Protein AF-A0A0Y0MI46-F1 (afdb_monomer_lite)

pLDDT: mean 75.01, std 15.71, range [37.56, 97.69]

Sequence (120 aa):
MFRRRRQTAPVLIAAAPPELSEESLLAIVTDKLADIVGANGEWTLVRREPGDTDEIFHDMLSGQIAVQVAQAVSAGHAALRNAPGTEPSALPWSPAPVAVWADAASAPVSAPAHAATAAA

Organism: NCBI:txid412690

Structure (mmCIF, N/CA/C/O backbone):
data_AF-A0A0Y0MI46-F1
#
_entry.id   AF-A0A0Y0MI46-F1
#
loop_
_atom_site.group_PDB
_atom_site.id
_atom_site.type_symbol
_atom_site.label_atom_id
_atom_site.label_alt_id
_atom_site.label_comp_id
_atom_site.label_asym_id
_atom_site.label_entity_id
_atom_site.label_seq_id
_atom_site.pdbx_PDB_ins_code
_atom_site.Cartn_x
_atom_site.Cartn_y
_atom_site.Cartn_z
_atom_site.occupancy
_atom_site.B_iso_or_equiv
_atom_site.auth_seq_id
_atom_site.auth_comp_id
_atom_site.auth_asym_id
_atom_site.auth_atom_id
_atom_site.pdbx_PDB_model_num
ATOM 1 N N . MET A 1 1 ? 48.992 20.102 -38.025 1.00 48.25 1 MET A N 1
ATOM 2 C CA . MET A 1 1 ? 47.704 20.705 -37.608 1.00 48.25 1 MET A CA 1
ATOM 3 C C . MET A 1 1 ? 46.710 19.588 -37.302 1.00 48.25 1 MET A C 1
ATOM 5 O O . MET A 1 1 ? 46.258 18.934 -38.231 1.00 48.25 1 MET A O 1
ATOM 9 N N . PHE A 1 2 ? 46.398 19.320 -36.031 1.00 54.22 2 PHE A N 1
ATOM 10 C CA . PHE A 1 2 ? 45.470 18.244 -35.653 1.00 54.22 2 PHE A CA 1
ATOM 11 C C . PHE A 1 2 ? 44.053 18.795 -35.480 1.00 54.22 2 PHE A C 1
ATOM 13 O O . PHE A 1 2 ? 43.762 19.536 -34.542 1.00 54.22 2 PHE A O 1
ATOM 20 N N . ARG A 1 3 ? 43.160 18.448 -36.411 1.00 58.31 3 ARG A N 1
ATOM 21 C CA . ARG A 1 3 ? 41.738 18.802 -36.352 1.00 58.31 3 ARG A CA 1
ATOM 22 C C . ARG A 1 3 ? 41.064 17.901 -35.310 1.00 58.31 3 ARG A C 1
ATOM 24 O O . ARG A 1 3 ? 40.789 16.737 -35.585 1.00 58.31 3 ARG A O 1
ATOM 31 N N . ARG A 1 4 ? 40.787 18.427 -34.111 1.00 63.34 4 ARG A N 1
ATOM 32 C CA . ARG A 1 4 ? 39.892 17.767 -33.145 1.00 63.34 4 ARG A CA 1
ATOM 33 C C . ARG A 1 4 ? 38.487 17.706 -33.754 1.00 63.34 4 ARG A C 1
ATOM 35 O O . ARG A 1 4 ? 37.757 18.695 -33.721 1.00 63.34 4 ARG A O 1
ATOM 42 N N . ARG A 1 5 ? 38.098 16.557 -34.319 1.00 64.44 5 ARG A N 1
ATOM 43 C CA . ARG A 1 5 ? 36.680 16.246 -34.555 1.00 64.44 5 ARG A CA 1
ATOM 44 C C . ARG A 1 5 ? 36.015 16.163 -33.183 1.00 64.44 5 ARG A C 1
ATOM 46 O O . ARG A 1 5 ? 36.274 15.228 -32.434 1.00 64.44 5 ARG A O 1
ATOM 53 N N . ARG A 1 6 ? 35.188 17.151 -32.841 1.00 63.34 6 ARG A N 1
ATOM 54 C CA . ARG A 1 6 ? 34.249 17.021 -31.724 1.00 63.34 6 ARG A CA 1
ATOM 55 C C . ARG A 1 6 ? 33.238 15.951 -32.132 1.00 63.34 6 ARG A C 1
ATOM 57 O O . ARG A 1 6 ? 32.464 16.169 -33.058 1.00 63.34 6 ARG A O 1
ATOM 64 N N . GLN A 1 7 ? 33.315 14.780 -31.513 1.00 61.28 7 GLN A N 1
ATOM 65 C CA . GLN A 1 7 ? 32.243 13.798 -31.586 1.00 61.28 7 GLN A CA 1
ATOM 66 C C . GLN A 1 7 ? 31.136 14.297 -30.659 1.00 61.28 7 GLN A C 1
ATOM 68 O O . GLN A 1 7 ? 31.312 14.335 -29.444 1.00 61.28 7 GLN A O 1
ATOM 73 N N . THR A 1 8 ? 30.034 14.764 -31.237 1.00 62.41 8 THR A N 1
ATOM 74 C CA . THR A 1 8 ? 28.815 15.038 -30.475 1.00 62.41 8 THR A CA 1
ATOM 75 C C . THR A 1 8 ? 28.209 13.689 -30.113 1.00 62.41 8 THR A C 1
ATOM 77 O O . THR A 1 8 ? 27.826 12.934 -31.007 1.00 62.41 8 THR A O 1
ATOM 80 N N . ALA A 1 9 ? 28.187 13.362 -28.821 1.00 64.06 9 ALA A N 1
ATOM 81 C CA . ALA A 1 9 ? 27.551 12.147 -28.334 1.00 64.06 9 ALA A CA 1
ATOM 82 C C . ALA A 1 9 ? 26.037 12.206 -28.621 1.00 64.06 9 ALA A C 1
ATOM 84 O O . ALA A 1 9 ? 25.434 13.269 -28.436 1.00 64.06 9 ALA A O 1
ATOM 85 N N . PRO A 1 10 ? 25.417 11.108 -29.084 1.00 61.72 10 PRO A N 1
ATOM 86 C CA . PRO A 1 10 ? 23.974 11.064 -29.262 1.00 61.72 10 PRO A CA 1
ATOM 87 C C . PRO A 1 10 ? 23.287 11.232 -27.903 1.00 61.72 10 PRO A C 1
ATOM 89 O O . PRO A 1 10 ? 23.625 10.553 -26.934 1.00 61.72 10 PRO A O 1
ATOM 92 N N . VAL A 1 11 ? 22.324 12.152 -27.833 1.00 67.38 11 VAL A N 1
ATOM 93 C CA . VAL A 1 11 ? 21.447 12.302 -26.669 1.00 67.38 11 VAL A CA 1
ATOM 94 C C . VAL A 1 11 ? 20.442 11.156 -26.718 1.00 67.38 11 VAL A C 1
ATOM 96 O O . VAL A 1 11 ? 19.545 11.150 -27.559 1.00 67.38 11 VAL A O 1
ATOM 99 N N . LEU A 1 12 ? 20.625 10.159 -25.854 1.00 67.88 12 LEU A N 1
ATOM 100 C CA . LEU A 1 12 ? 19.653 9.087 -25.671 1.00 67.88 12 LEU A CA 1
ATOM 101 C C . LEU A 1 12 ? 18.508 9.623 -24.809 1.00 67.88 12 LEU A C 1
ATOM 103 O O . LEU A 1 12 ? 18.720 10.013 -23.661 1.00 67.88 12 LEU A O 1
ATOM 107 N N . ILE A 1 13 ? 17.303 9.664 -25.371 1.00 64.88 13 ILE A N 1
ATOM 108 C CA . ILE A 1 13 ? 16.088 9.948 -24.606 1.00 64.88 13 ILE A CA 1
ATOM 109 C C . ILE A 1 13 ? 15.743 8.662 -23.855 1.00 64.88 13 ILE A C 1
ATOM 111 O O . ILE A 1 13 ? 15.457 7.640 -24.479 1.00 64.88 13 ILE A O 1
ATOM 115 N N . ALA A 1 14 ? 15.828 8.699 -22.526 1.00 62.34 14 ALA A N 1
ATOM 116 C CA . ALA A 1 14 ? 15.420 7.577 -21.692 1.00 62.34 14 ALA A CA 1
ATOM 117 C C . ALA A 1 14 ? 13.913 7.330 -21.860 1.00 62.34 14 ALA A C 1
ATOM 119 O O . ALA A 1 14 ? 13.125 8.279 -21.885 1.00 62.34 14 ALA A O 1
ATOM 120 N N . ALA A 1 15 ? 13.521 6.061 -21.982 1.00 66.00 15 ALA A N 1
ATOM 121 C CA . ALA A 1 15 ? 12.116 5.682 -21.933 1.00 66.00 15 ALA A CA 1
ATOM 122 C C . ALA A 1 15 ? 11.515 6.095 -20.579 1.00 66.00 15 ALA A C 1
ATOM 124 O O . ALA A 1 15 ? 12.206 6.070 -19.556 1.00 66.00 15 ALA A O 1
ATOM 125 N N . ALA A 1 16 ? 10.239 6.490 -20.586 1.00 67.25 16 ALA A N 1
ATOM 126 C CA . ALA A 1 16 ? 9.523 6.813 -19.360 1.00 67.25 16 ALA A CA 1
ATOM 127 C C . ALA A 1 16 ? 9.547 5.602 -18.405 1.00 67.25 16 ALA A C 1
ATOM 129 O O . ALA A 1 16 ? 9.431 4.464 -18.872 1.00 67.25 16 ALA A O 1
ATOM 130 N N . PRO A 1 17 ? 9.728 5.825 -17.092 1.00 69.94 17 PRO A N 1
ATOM 131 C CA . PRO A 1 17 ? 9.705 4.741 -16.122 1.00 69.94 17 PRO A CA 1
ATOM 132 C C . PRO A 1 17 ? 8.346 4.019 -16.146 1.00 69.94 17 PRO A C 1
ATOM 134 O O . PRO A 1 17 ? 7.326 4.645 -16.437 1.00 69.94 17 PRO A O 1
ATOM 137 N N . PRO A 1 18 ? 8.315 2.708 -15.855 1.00 78.69 18 PRO A N 1
ATOM 138 C CA . PRO A 1 18 ? 7.060 1.978 -15.733 1.00 78.69 18 PRO A CA 1
ATOM 139 C C . PRO A 1 18 ? 6.253 2.517 -14.543 1.00 78.69 18 PRO A C 1
ATOM 141 O O . PRO A 1 18 ? 6.748 2.560 -13.415 1.00 78.69 18 PRO A O 1
ATOM 144 N N . GLU A 1 19 ? 5.007 2.907 -14.807 1.00 86.81 19 GLU A N 1
ATOM 145 C CA . GLU A 1 19 ? 4.056 3.416 -13.813 1.00 86.81 19 GLU A CA 1
ATOM 146 C C . GLU A 1 19 ? 3.012 2.348 -13.457 1.00 86.81 19 GLU A C 1
ATOM 148 O O . GLU A 1 19 ? 2.667 1.499 -14.286 1.00 86.81 19 GLU A O 1
ATOM 153 N N . LEU A 1 20 ? 2.491 2.389 -12.226 1.00 90.50 20 LEU A N 1
ATOM 154 C CA . LEU A 1 20 ? 1.340 1.566 -11.846 1.00 90.50 20 LEU A CA 1
ATOM 155 C C . LEU A 1 20 ? 0.098 2.068 -12.580 1.00 90.50 20 LEU A C 1
ATOM 157 O O . LEU A 1 20 ? -0.212 3.258 -12.550 1.00 90.50 20 LEU A O 1
ATOM 161 N N . SER A 1 21 ? -0.641 1.148 -13.200 1.00 93.81 21 SER A N 1
ATOM 162 C CA . SER A 1 21 ? -1.984 1.468 -13.679 1.00 93.81 21 SER A CA 1
ATOM 163 C C . SER A 1 21 ? -2.910 1.755 -12.492 1.00 93.81 21 SER A C 1
ATOM 165 O O . SER A 1 21 ? -2.718 1.206 -11.403 1.00 93.81 21 SER A O 1
ATOM 167 N N . GLU A 1 22 ? -3.936 2.580 -12.700 1.00 94.94 22 GLU A N 1
ATOM 168 C CA . GLU A 1 22 ? -4.940 2.881 -11.669 1.00 94.94 22 GLU A CA 1
ATOM 169 C C . GLU A 1 22 ? -5.648 1.613 -11.169 1.00 94.94 22 GLU A C 1
ATOM 171 O O . GLU A 1 22 ? -5.893 1.469 -9.973 1.00 94.94 22 GLU A O 1
ATOM 176 N N . GLU A 1 23 ? -5.911 0.659 -12.067 1.00 96.75 23 GLU A N 1
ATOM 177 C CA . GLU A 1 23 ? -6.506 -0.638 -11.735 1.00 96.75 23 GLU A CA 1
ATOM 178 C C . GLU A 1 23 ? -5.587 -1.463 -10.825 1.00 96.75 23 GLU A C 1
ATOM 180 O O . GLU A 1 23 ? -6.026 -1.987 -9.801 1.00 96.75 23 GLU A O 1
ATOM 185 N N . SER A 1 24 ? -4.292 -1.535 -11.149 1.00 94.75 24 SER A N 1
ATOM 186 C CA . SER A 1 24 ? -3.308 -2.234 -10.314 1.00 94.75 24 SER A CA 1
ATOM 187 C C . SER A 1 24 ? -3.122 -1.552 -8.960 1.00 94.75 24 SER A C 1
ATOM 189 O O . SER A 1 24 ? -3.001 -2.233 -7.945 1.00 94.75 24 SER A O 1
ATOM 191 N N . LEU A 1 25 ? -3.115 -0.216 -8.931 1.00 96.31 25 LEU A N 1
ATOM 192 C CA . LEU A 1 25 ? -3.037 0.553 -7.692 1.00 96.31 25 LEU A CA 1
ATOM 193 C C . LEU A 1 25 ? -4.239 0.255 -6.794 1.00 96.31 25 LEU A C 1
ATOM 195 O O . LEU A 1 25 ? -4.060 -0.039 -5.612 1.00 96.31 25 LEU A O 1
ATOM 199 N N . LEU A 1 26 ? -5.447 0.296 -7.360 1.00 96.50 26 LEU A N 1
ATOM 200 C CA . LEU A 1 26 ? -6.669 -0.018 -6.633 1.00 96.50 26 LEU A CA 1
ATOM 201 C C . LEU A 1 26 ? -6.618 -1.443 -6.082 1.00 96.50 26 LEU A C 1
ATOM 203 O O . LEU A 1 26 ? -6.875 -1.619 -4.897 1.00 96.50 26 LEU A O 1
ATOM 207 N N . ALA A 1 27 ? -6.212 -2.422 -6.897 1.00 96.38 27 ALA A N 1
ATOM 208 C CA . ALA A 1 27 ? -6.094 -3.817 -6.483 1.00 96.38 27 ALA A CA 1
ATOM 209 C C . ALA A 1 27 ? -5.151 -3.990 -5.279 1.00 96.38 27 ALA A C 1
ATOM 211 O O . ALA A 1 27 ? -5.540 -4.609 -4.289 1.00 96.38 27 ALA A O 1
ATOM 212 N N . ILE A 1 28 ? -3.954 -3.386 -5.320 1.00 97.12 28 ILE A N 1
ATOM 213 C CA . ILE A 1 28 ? -2.984 -3.415 -4.209 1.00 97.12 28 ILE A CA 1
ATOM 214 C C . ILE A 1 28 ? -3.600 -2.836 -2.933 1.00 97.12 28 ILE A C 1
ATOM 216 O O . ILE A 1 28 ? -3.453 -3.407 -1.853 1.00 97.12 28 ILE A O 1
ATOM 220 N N . VAL A 1 29 ? -4.285 -1.696 -3.044 1.00 96.19 29 VAL A N 1
ATOM 221 C CA . VAL A 1 29 ? -4.908 -1.038 -1.891 1.00 96.19 29 VAL A CA 1
ATOM 222 C C . VAL A 1 29 ? -6.039 -1.895 -1.330 1.00 96.19 29 VAL A C 1
ATOM 224 O O . VAL A 1 29 ? -6.095 -2.098 -0.121 1.00 96.19 29 VAL A O 1
ATOM 227 N N . THR A 1 30 ? -6.922 -2.423 -2.179 1.00 93.81 30 THR A N 1
ATOM 228 C CA . THR A 1 30 ? -8.056 -3.244 -1.738 1.00 93.81 30 THR A CA 1
ATOM 229 C C . THR A 1 30 ? -7.609 -4.548 -1.094 1.00 93.81 30 THR A C 1
ATOM 231 O O . THR A 1 30 ? -8.153 -4.912 -0.057 1.00 93.81 30 THR A O 1
ATOM 234 N N . ASP A 1 31 ? -6.595 -5.210 -1.653 1.00 95.38 31 ASP A N 1
ATOM 235 C CA . ASP A 1 31 ? -6.029 -6.445 -1.106 1.00 95.38 31 ASP A CA 1
ATOM 236 C C . ASP A 1 31 ? -5.390 -6.177 0.262 1.00 95.38 31 ASP A C 1
ATOM 238 O O . ASP A 1 31 ? -5.710 -6.822 1.260 1.00 95.38 31 ASP A O 1
ATOM 242 N N . LYS A 1 32 ? -4.597 -5.099 0.365 1.00 95.25 32 LYS A N 1
ATOM 243 C CA . LYS A 1 32 ? -3.969 -4.719 1.632 1.00 95.25 32 LYS A CA 1
ATOM 244 C C . LYS A 1 32 ? -4.979 -4.311 2.705 1.00 95.25 32 LYS A C 1
ATOM 246 O O . LYS A 1 32 ? -4.752 -4.567 3.886 1.00 95.25 32 LYS A O 1
ATOM 251 N N . LEU A 1 33 ? -6.072 -3.654 2.324 1.00 92.62 33 LEU A N 1
ATOM 252 C CA . LEU A 1 33 ? -7.155 -3.339 3.252 1.00 92.62 33 LEU A CA 1
ATOM 253 C C . LEU A 1 33 ? -7.895 -4.609 3.682 1.00 92.62 33 LEU A C 1
ATOM 255 O O . LEU A 1 33 ? -8.150 -4.761 4.874 1.00 92.62 33 LEU A O 1
ATOM 259 N N . ALA A 1 34 ? -8.173 -5.538 2.766 1.00 92.38 34 ALA A N 1
ATOM 260 C CA . ALA A 1 34 ? -8.800 -6.817 3.091 1.00 92.38 34 ALA A CA 1
ATOM 261 C C . ALA A 1 34 ? -7.958 -7.644 4.078 1.00 92.38 34 ALA A C 1
ATOM 263 O O . ALA A 1 34 ? -8.518 -8.231 5.000 1.00 92.38 34 ALA A O 1
ATOM 264 N N . ASP A 1 35 ? -6.629 -7.618 3.964 1.00 91.94 35 ASP A N 1
ATOM 265 C CA . ASP A 1 35 ? -5.724 -8.240 4.941 1.00 91.94 35 ASP A CA 1
ATOM 266 C C . ASP A 1 35 ? -5.833 -7.623 6.345 1.00 91.94 35 ASP A C 1
ATOM 268 O O . ASP A 1 35 ? -5.672 -8.312 7.352 1.00 91.94 35 ASP A O 1
ATOM 272 N N . ILE A 1 36 ? -6.059 -6.308 6.426 1.00 89.12 36 ILE A N 1
ATOM 273 C CA . ILE A 1 36 ? -6.080 -5.568 7.695 1.00 89.12 36 ILE A CA 1
ATOM 274 C C . ILE A 1 36 ? -7.448 -5.664 8.378 1.00 89.12 36 ILE A C 1
ATOM 276 O O . ILE A 1 36 ? -7.505 -5.864 9.590 1.00 89.12 36 ILE A O 1
ATOM 280 N N . VAL A 1 37 ? -8.538 -5.472 7.630 1.00 86.81 37 VAL A N 1
ATOM 281 C CA . VAL A 1 37 ? -9.903 -5.361 8.182 1.00 86.81 37 VAL A CA 1
ATOM 282 C C . VAL A 1 37 ? -10.819 -6.529 7.799 1.00 86.81 37 VAL A C 1
ATOM 284 O O . VAL A 1 37 ? -11.980 -6.563 8.200 1.00 86.81 37 VAL A O 1
ATOM 287 N N . GLY A 1 38 ? -10.328 -7.512 7.044 1.00 85.62 38 GLY A N 1
ATOM 288 C CA . GLY A 1 38 ? -11.137 -8.572 6.438 1.00 85.62 38 GLY A CA 1
ATOM 289 C C . GLY A 1 38 ? -11.812 -8.125 5.137 1.00 85.62 38 GLY A C 1
ATOM 290 O O . GLY A 1 38 ? -11.984 -6.932 4.883 1.00 85.62 38 GLY A O 1
ATOM 291 N N . ALA A 1 39 ? -12.252 -9.090 4.323 1.00 80.56 39 ALA A N 1
ATOM 292 C CA . ALA A 1 39 ? -12.760 -8.857 2.963 1.00 80.56 39 ALA A CA 1
ATOM 293 C C . ALA A 1 39 ? -13.907 -7.830 2.862 1.00 80.56 39 ALA A C 1
ATOM 295 O O . ALA A 1 39 ? -14.051 -7.173 1.836 1.00 80.56 39 ALA A O 1
ATOM 296 N N . ASN A 1 40 ? -14.707 -7.672 3.920 1.00 77.00 40 ASN A N 1
ATOM 297 C CA . ASN A 1 40 ? -15.813 -6.710 3.989 1.00 77.00 40 ASN A CA 1
ATOM 298 C C . ASN A 1 40 ? -15.771 -5.854 5.266 1.00 77.00 40 ASN A C 1
ATOM 300 O O . ASN A 1 40 ? -16.815 -5.422 5.750 1.00 77.00 40 ASN A O 1
ATOM 304 N N . GLY A 1 41 ? -14.589 -5.654 5.860 1.00 75.81 41 GLY A N 1
ATOM 305 C CA . GLY A 1 41 ? -14.505 -5.008 7.173 1.00 75.81 41 GLY A CA 1
ATOM 306 C C . GLY A 1 41 ? -15.059 -5.894 8.292 1.00 75.81 41 GLY A C 1
ATOM 307 O O . GLY A 1 41 ? -15.670 -5.396 9.232 1.00 75.81 41 GLY A O 1
ATOM 308 N N . GLU A 1 42 ? -14.885 -7.215 8.188 1.00 76.19 42 GLU A N 1
ATOM 309 C CA . GLU A 1 42 ? -15.310 -8.169 9.224 1.00 76.19 42 GLU A CA 1
ATOM 310 C C . GLU A 1 42 ? -14.663 -7.875 10.589 1.00 76.19 42 GLU A C 1
ATOM 312 O O . GLU A 1 42 ? -15.213 -8.217 11.634 1.00 76.19 42 GLU A O 1
ATOM 317 N N . TRP A 1 43 ? -13.520 -7.189 10.575 1.00 75.69 43 TRP A N 1
ATOM 318 C CA . TRP A 1 43 ? -12.747 -6.806 11.741 1.00 75.69 43 TRP A CA 1
ATOM 319 C C . TRP A 1 43 ? -12.778 -5.285 11.841 1.00 75.69 43 TRP A C 1
ATOM 321 O O . TRP A 1 43 ? -11.981 -4.576 11.228 1.00 75.69 43 TRP A O 1
ATOM 331 N N . THR A 1 44 ? -13.727 -4.772 12.617 1.00 70.31 44 THR A N 1
ATOM 332 C CA . THR A 1 44 ? -13.758 -3.360 13.006 1.00 70.31 44 THR A CA 1
ATOM 333 C C . THR A 1 44 ? -13.377 -3.239 14.472 1.00 70.31 44 THR A C 1
ATOM 335 O O . THR A 1 44 ? -13.789 -4.051 15.303 1.00 70.31 44 THR A O 1
ATOM 338 N N . LEU A 1 45 ? -12.566 -2.233 14.807 1.00 69.19 45 LEU A N 1
ATOM 339 C CA . LEU A 1 45 ? -12.361 -1.877 16.206 1.00 69.19 45 LEU A CA 1
ATOM 340 C C . LEU A 1 45 ? -13.687 -1.360 16.769 1.00 69.19 45 LEU A C 1
ATOM 342 O O . LEU A 1 45 ? -14.243 -0.379 16.278 1.00 69.19 45 LEU A O 1
ATOM 346 N N . VAL A 1 46 ? -14.185 -2.028 17.805 1.00 71.75 46 VAL A N 1
ATOM 347 C CA . VAL A 1 46 ? -15.367 -1.607 18.558 1.00 71.75 46 VAL A CA 1
ATOM 348 C C . VAL A 1 46 ? -14.912 -1.163 19.939 1.00 71.75 46 VAL A C 1
ATOM 350 O O . VAL A 1 46 ? -14.104 -1.838 20.578 1.00 71.75 46 VAL A O 1
ATOM 353 N N . ARG A 1 47 ? -15.447 -0.033 20.411 1.00 65.81 47 ARG A N 1
ATOM 354 C CA . ARG A 1 47 ? -15.201 0.446 21.774 1.00 65.81 47 ARG A CA 1
ATOM 355 C C . ARG A 1 47 ? -15.644 -0.595 22.793 1.00 65.81 47 ARG A C 1
ATOM 357 O O . ARG A 1 47 ? -16.744 -1.138 22.681 1.00 65.81 47 ARG A O 1
ATOM 364 N N . ARG A 1 48 ? -14.821 -0.826 23.816 1.00 73.44 48 ARG A N 1
ATOM 365 C CA . ARG A 1 48 ? -15.170 -1.753 24.895 1.00 73.44 48 ARG A CA 1
ATOM 366 C C . ARG A 1 48 ? -16.323 -1.213 25.744 1.00 73.44 48 ARG A C 1
ATOM 368 O O . ARG A 1 48 ? -17.200 -1.983 26.123 1.00 73.44 48 ARG A O 1
ATOM 375 N N . GLU A 1 49 ? -16.346 0.103 25.978 1.00 77.88 49 GLU A N 1
ATOM 376 C CA . GLU A 1 49 ? -17.426 0.820 26.664 1.00 77.88 49 GLU A CA 1
ATOM 377 C C . GLU A 1 49 ? -17.776 2.161 25.976 1.00 77.88 49 GLU A C 1
ATOM 379 O O . GLU A 1 49 ? -16.941 2.757 25.295 1.00 77.88 49 GLU A O 1
ATOM 384 N N . PRO A 1 50 ? -19.000 2.701 26.152 1.00 66.88 50 PRO A N 1
ATOM 385 C CA . PRO A 1 50 ? -19.448 3.932 25.483 1.00 66.88 50 PRO A CA 1
ATOM 386 C C . PRO A 1 50 ? -18.652 5.199 25.840 1.00 66.88 50 PRO A C 1
ATOM 388 O O . PRO A 1 50 ? -18.693 6.171 25.083 1.00 66.88 50 PRO A O 1
ATOM 391 N N . GLY A 1 51 ? -17.968 5.195 26.989 1.00 70.75 51 GLY A N 1
ATOM 392 C CA . GLY A 1 51 ? -17.119 6.290 27.469 1.00 70.75 51 GLY A CA 1
ATOM 393 C C . GLY A 1 51 ? -15.647 6.170 27.071 1.00 70.75 51 GLY A C 1
ATOM 394 O O . GLY A 1 51 ? -14.876 7.074 27.372 1.00 70.75 51 GLY A O 1
ATOM 395 N N . ASP A 1 52 ? -15.264 5.082 26.399 1.00 70.31 52 ASP A N 1
ATOM 396 C CA . ASP A 1 52 ? -13.882 4.814 26.004 1.00 70.31 52 ASP A CA 1
ATOM 397 C C . ASP A 1 52 ? -13.550 5.644 24.753 1.00 70.31 52 ASP A C 1
ATOM 399 O O . ASP A 1 52 ? -13.759 5.225 23.612 1.00 70.31 52 ASP A O 1
ATOM 403 N N . THR A 1 53 ? -13.156 6.905 24.936 1.00 59.88 53 THR A N 1
ATOM 404 C CA . THR A 1 53 ? -12.647 7.757 23.849 1.00 59.88 53 THR A CA 1
ATOM 405 C C . THR A 1 53 ? -11.199 7.391 23.573 1.00 59.88 53 THR A C 1
ATOM 407 O O . THR A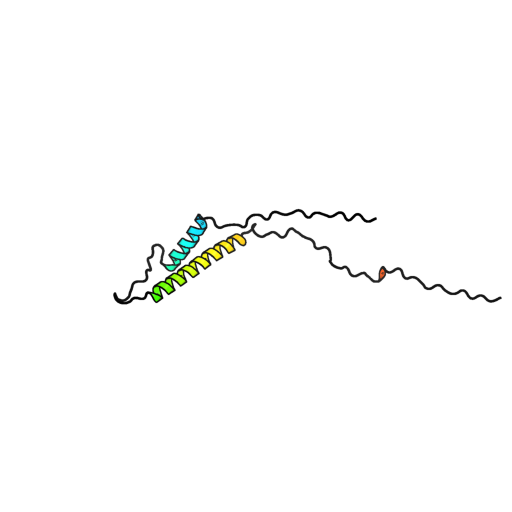 1 53 ? -10.268 8.126 23.892 1.00 59.88 53 THR A O 1
ATOM 410 N N . ASP A 1 54 ? -11.024 6.233 22.953 1.00 65.88 54 ASP A N 1
ATOM 411 C CA . ASP A 1 54 ? -9.755 5.717 22.450 1.00 65.88 54 ASP A CA 1
ATOM 412 C C . ASP A 1 54 ? -9.263 6.504 21.215 1.00 65.88 54 ASP A C 1
ATOM 414 O O . ASP A 1 54 ? -8.720 5.929 20.276 1.00 65.88 54 ASP A O 1
ATOM 418 N N . GLU A 1 55 ? -9.475 7.822 21.151 1.00 68.19 55 GLU A N 1
ATOM 419 C CA . GLU A 1 55 ? -9.145 8.658 19.982 1.00 68.19 55 GLU A CA 1
ATOM 420 C C . GLU A 1 55 ? -7.665 8.526 19.602 1.00 68.19 55 GLU A C 1
ATOM 422 O O . GLU A 1 55 ? -7.338 8.325 18.437 1.00 68.19 55 GLU A O 1
ATOM 427 N N . ILE A 1 56 ? -6.779 8.474 20.603 1.00 69.50 56 ILE A N 1
ATOM 428 C CA . ILE A 1 56 ? -5.341 8.234 20.414 1.00 69.50 56 ILE A CA 1
ATOM 429 C C . ILE A 1 56 ? -5.078 6.870 19.752 1.00 69.50 56 ILE A C 1
ATOM 431 O O . ILE A 1 56 ? -4.182 6.754 18.916 1.00 69.50 56 ILE A O 1
ATOM 435 N N . PHE A 1 57 ? -5.848 5.831 20.088 1.00 71.50 57 PHE A N 1
ATOM 436 C CA . PHE A 1 57 ? -5.693 4.507 19.480 1.00 71.50 57 PHE A CA 1
ATOM 437 C C . PHE A 1 57 ? -6.249 4.456 18.059 1.00 71.50 57 PHE A C 1
ATOM 439 O O . PHE A 1 57 ? -5.669 3.773 17.218 1.00 71.50 57 PHE A O 1
ATOM 446 N N . HIS A 1 58 ? -7.326 5.189 17.768 1.00 76.12 58 HIS A N 1
ATOM 447 C CA . HIS A 1 58 ? -7.849 5.316 16.408 1.00 76.12 58 HIS A CA 1
ATOM 448 C C . HIS A 1 58 ? -6.868 6.080 15.519 1.00 76.12 58 HIS A C 1
ATOM 450 O O . HIS A 1 58 ? -6.594 5.637 14.406 1.00 76.12 58 HIS A O 1
ATOM 456 N N . ASP A 1 59 ? -6.279 7.162 16.027 1.00 83.50 59 ASP A N 1
ATOM 457 C CA . ASP A 1 59 ? -5.248 7.926 15.325 1.00 83.50 59 ASP A CA 1
ATOM 458 C C . ASP A 1 59 ? -3.997 7.078 15.083 1.00 83.50 59 ASP A C 1
ATOM 460 O O . ASP A 1 59 ? -3.477 7.027 13.966 1.00 83.50 59 ASP A O 1
ATOM 464 N N . MET A 1 60 ? -3.543 6.345 16.104 1.00 86.75 60 MET A N 1
ATOM 465 C CA . MET A 1 60 ? -2.409 5.430 15.984 1.00 86.75 60 MET A CA 1
ATOM 466 C C . MET A 1 60 ? -2.697 4.306 14.984 1.00 86.75 60 MET A C 1
ATOM 468 O O . MET A 1 60 ? -1.852 4.018 14.134 1.00 86.75 60 MET A O 1
ATOM 472 N N . LEU A 1 61 ? -3.880 3.684 15.049 1.00 85.56 61 LEU A N 1
ATOM 473 C CA . LEU A 1 61 ? -4.255 2.624 14.120 1.00 85.56 61 LEU A CA 1
ATOM 474 C C . LEU A 1 61 ? -4.369 3.170 12.695 1.00 85.56 61 LEU A C 1
ATOM 476 O O . LEU A 1 61 ? -3.818 2.572 11.777 1.00 85.56 61 LEU A O 1
ATOM 480 N N . SER A 1 62 ? -5.032 4.310 12.504 1.00 87.25 62 SER A N 1
ATOM 481 C CA . SER A 1 62 ? -5.152 4.981 11.206 1.00 87.25 62 SER A CA 1
ATOM 482 C C . SER A 1 62 ? -3.772 5.271 10.613 1.00 87.25 62 SER A C 1
ATOM 484 O O . SER A 1 62 ? -3.496 4.918 9.463 1.00 87.25 62 SER A O 1
ATOM 486 N N . GLY A 1 63 ? -2.853 5.799 11.429 1.00 90.50 63 GLY A N 1
ATOM 487 C CA . GLY A 1 63 ? -1.458 5.998 11.048 1.00 90.50 63 GLY A CA 1
ATOM 488 C C . GLY A 1 63 ? -0.761 4.694 10.652 1.00 90.50 63 GLY A C 1
ATOM 489 O O . GLY A 1 63 ? -0.106 4.631 9.611 1.00 90.50 63 GLY A O 1
ATOM 490 N N . GLN A 1 64 ? -0.942 3.623 11.427 1.00 92.88 64 GLN A N 1
ATOM 491 C CA . GLN A 1 64 ? -0.380 2.307 11.122 1.00 92.88 64 GLN A CA 1
ATOM 492 C C . GLN A 1 64 ? -0.931 1.731 9.807 1.00 92.88 64 GLN A C 1
ATOM 494 O O . GLN A 1 64 ? -0.168 1.163 9.023 1.00 92.88 64 GLN A O 1
ATOM 499 N N . ILE A 1 65 ? -2.232 1.874 9.543 1.00 92.31 65 ILE A N 1
ATOM 500 C CA . ILE A 1 65 ? -2.866 1.431 8.294 1.00 92.31 65 ILE A CA 1
ATOM 501 C C . ILE A 1 65 ? -2.294 2.221 7.116 1.00 92.31 65 ILE A C 1
ATOM 503 O O . ILE A 1 65 ? -1.863 1.619 6.133 1.00 92.31 65 ILE A O 1
ATOM 507 N N . ALA A 1 66 ? -2.214 3.549 7.232 1.00 95.12 66 ALA A N 1
ATOM 508 C CA . ALA A 1 66 ? -1.659 4.407 6.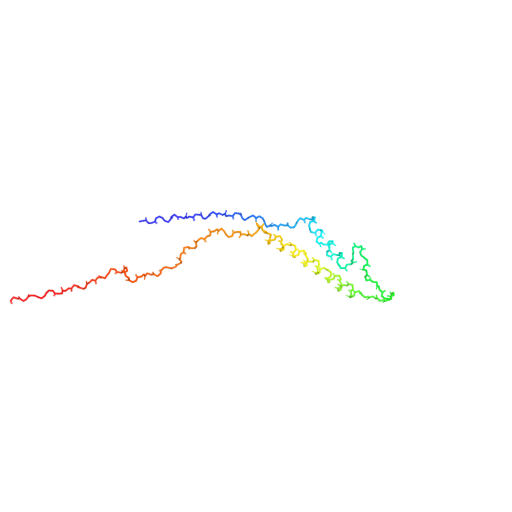190 1.00 95.12 66 ALA A CA 1
ATOM 509 C C . ALA A 1 66 ? -0.212 4.022 5.837 1.00 95.12 66 ALA A C 1
ATOM 511 O O . ALA A 1 66 ? 0.125 3.894 4.659 1.00 95.12 66 ALA A O 1
ATOM 512 N N . VAL A 1 67 ? 0.631 3.762 6.845 1.00 97.56 67 VAL A N 1
ATOM 513 C CA . VAL A 1 67 ? 2.012 3.292 6.645 1.00 97.56 67 VAL A CA 1
ATOM 514 C C . VAL A 1 67 ? 2.043 1.958 5.902 1.00 97.56 67 VAL A C 1
ATOM 516 O O . VAL A 1 67 ? 2.798 1.804 4.943 1.00 97.56 67 VAL A O 1
ATOM 519 N N . GLN A 1 68 ? 1.217 0.997 6.311 1.00 95.69 68 GLN A N 1
ATOM 520 C CA . GLN A 1 68 ? 1.177 -0.321 5.683 1.00 95.69 68 GLN 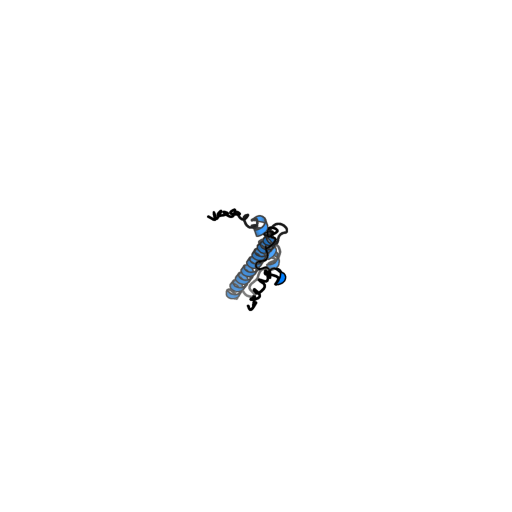A CA 1
ATOM 521 C C . GLN A 1 68 ? 0.700 -0.276 4.225 1.00 95.69 68 GLN A C 1
ATOM 523 O O . GLN A 1 68 ? 1.261 -0.969 3.376 1.00 95.69 68 GLN A O 1
ATOM 528 N N . VAL A 1 69 ? -0.303 0.549 3.918 1.00 96.50 69 VAL A N 1
ATOM 529 C CA . VAL A 1 69 ? -0.782 0.751 2.543 1.00 96.50 69 VAL A CA 1
ATOM 530 C C . VAL A 1 69 ? 0.297 1.424 1.693 1.00 96.50 69 VAL A C 1
ATOM 532 O O . VAL A 1 69 ? 0.599 0.951 0.600 1.00 96.50 69 VAL A O 1
ATOM 535 N N . ALA A 1 70 ? 0.952 2.471 2.204 1.00 96.56 70 ALA A N 1
ATOM 536 C CA . ALA A 1 70 ? 2.039 3.144 1.492 1.00 96.56 70 ALA A CA 1
ATOM 537 C C . ALA A 1 70 ? 3.216 2.197 1.191 1.00 96.56 70 ALA A C 1
ATOM 539 O O . ALA A 1 70 ? 3.793 2.238 0.102 1.00 96.56 70 ALA A O 1
ATOM 540 N N . GLN A 1 71 ? 3.553 1.306 2.129 1.00 97.69 71 GLN A N 1
ATOM 541 C CA . GLN A 1 71 ? 4.568 0.272 1.922 1.00 97.69 71 GLN A CA 1
ATOM 542 C C . GLN A 1 71 ? 4.165 -0.720 0.825 1.00 97.69 71 GLN A C 1
ATOM 544 O O . GLN A 1 71 ? 4.998 -1.040 -0.022 1.00 97.69 71 GLN A O 1
ATOM 549 N N . ALA A 1 72 ? 2.904 -1.161 0.796 1.00 97.19 72 ALA A N 1
ATOM 550 C CA . ALA A 1 72 ? 2.400 -2.059 -0.242 1.00 97.19 72 ALA A CA 1
ATOM 551 C C . ALA A 1 72 ? 2.462 -1.416 -1.640 1.00 97.19 72 ALA A C 1
ATOM 553 O O . ALA A 1 72 ? 2.951 -2.030 -2.587 1.00 97.19 72 ALA A O 1
ATOM 554 N N . VAL A 1 73 ? 2.062 -0.147 -1.763 1.00 96.19 73 VAL A N 1
ATOM 555 C CA . VAL A 1 73 ? 2.148 0.606 -3.028 1.00 96.19 73 VAL A CA 1
ATOM 556 C C . VAL A 1 73 ? 3.603 0.791 -3.474 1.00 96.19 73 VAL A C 1
ATOM 558 O O . VAL A 1 73 ? 3.934 0.568 -4.640 1.00 96.19 73 VAL A O 1
ATOM 561 N N . SER A 1 74 ? 4.502 1.139 -2.548 1.00 94.81 74 SER A N 1
ATOM 562 C CA . SER A 1 74 ? 5.939 1.262 -2.831 1.00 94.81 74 SER A CA 1
ATOM 563 C C . SER A 1 74 ? 6.548 -0.066 -3.302 1.00 94.81 74 SER A C 1
ATOM 565 O O . SER A 1 74 ? 7.321 -0.091 -4.263 1.00 94.81 74 SER A O 1
ATOM 567 N N . ALA A 1 75 ? 6.148 -1.185 -2.688 1.00 94.62 75 ALA A N 1
ATOM 568 C CA . ALA A 1 75 ? 6.544 -2.523 -3.118 1.00 94.62 75 ALA A CA 1
ATOM 569 C C . ALA A 1 75 ? 6.025 -2.851 -4.529 1.00 94.62 75 ALA A C 1
ATOM 571 O O . ALA A 1 75 ? 6.783 -3.381 -5.341 1.00 94.62 75 ALA A O 1
ATOM 572 N N . GLY A 1 76 ? 4.787 -2.466 -4.859 1.00 92.75 76 GLY A N 1
ATOM 573 C CA . GLY A 1 76 ? 4.229 -2.584 -6.210 1.00 92.75 76 GLY A CA 1
ATOM 574 C C . GLY A 1 76 ? 5.043 -1.820 -7.261 1.00 92.75 76 GLY A C 1
ATOM 575 O O . GLY A 1 76 ? 5.420 -2.383 -8.290 1.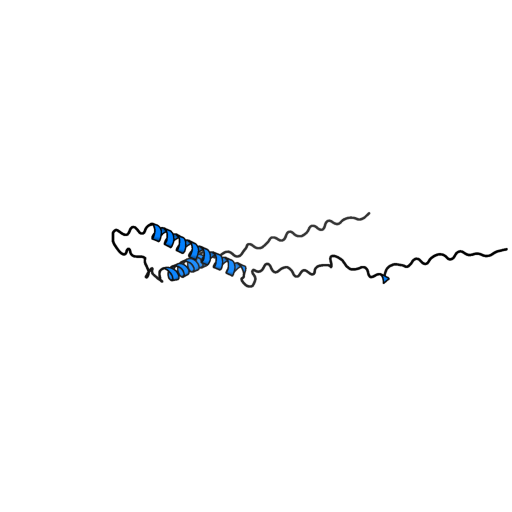00 92.75 76 GLY A O 1
ATOM 576 N N . HIS A 1 77 ? 5.414 -0.568 -6.981 1.00 91.31 77 HIS A N 1
ATOM 577 C CA . HIS A 1 77 ? 6.307 0.200 -7.860 1.00 91.31 77 HIS A CA 1
ATOM 578 C C . HIS A 1 77 ? 7.705 -0.421 -7.982 1.00 91.31 77 HIS A C 1
ATOM 580 O O . HIS A 1 77 ? 8.298 -0.417 -9.063 1.00 91.31 77 HIS A O 1
ATOM 586 N N . ALA A 1 78 ? 8.260 -0.955 -6.891 1.00 88.81 78 ALA A N 1
ATOM 587 C CA . ALA A 1 78 ? 9.546 -1.644 -6.930 1.00 88.81 78 ALA A CA 1
ATOM 588 C C . ALA A 1 78 ? 9.480 -2.914 -7.792 1.00 88.81 78 ALA A C 1
ATOM 590 O O . ALA A 1 78 ? 10.393 -3.160 -8.579 1.00 88.81 78 ALA A O 1
ATOM 591 N N . ALA A 1 79 ? 8.390 -3.681 -7.701 1.00 88.50 79 ALA A N 1
ATOM 592 C CA . ALA A 1 79 ? 8.161 -4.858 -8.531 1.00 88.50 79 ALA A CA 1
ATOM 593 C C . ALA A 1 79 ? 8.085 -4.501 -10.025 1.00 88.50 79 ALA A C 1
ATOM 595 O O . ALA A 1 79 ? 8.728 -5.167 -10.831 1.00 88.50 79 ALA A O 1
ATOM 596 N N . LEU A 1 80 ? 7.393 -3.412 -10.388 1.00 87.25 80 LEU A N 1
ATOM 597 C CA . LEU A 1 80 ? 7.365 -2.911 -11.768 1.00 87.25 80 LEU A CA 1
ATOM 598 C C . LEU A 1 80 ? 8.744 -2.514 -12.286 1.00 87.25 80 LEU A C 1
ATOM 600 O O . LEU A 1 80 ? 9.092 -2.828 -13.419 1.00 87.25 80 LEU A O 1
ATOM 604 N N . ARG A 1 81 ? 9.544 -1.830 -11.464 1.00 82.94 81 ARG A N 1
ATOM 605 C CA . ARG A 1 81 ? 10.904 -1.430 -11.847 1.00 82.94 81 ARG A CA 1
ATOM 606 C C . ARG A 1 81 ? 11.796 -2.644 -12.117 1.00 82.94 81 ARG A C 1
ATOM 608 O O . ARG A 1 81 ? 12.616 -2.607 -13.030 1.00 82.94 81 ARG A O 1
ATOM 615 N N . ASN A 1 82 ? 11.601 -3.711 -11.346 1.00 79.94 82 ASN A N 1
ATOM 616 C CA . ASN A 1 82 ? 12.362 -4.955 -11.427 1.00 79.94 82 ASN A CA 1
ATOM 617 C C . ASN A 1 82 ? 11.763 -5.980 -12.409 1.00 79.94 82 ASN A C 1
ATOM 619 O O . ASN A 1 82 ? 12.223 -7.123 -12.442 1.00 79.94 82 ASN A O 1
ATOM 623 N N . ALA A 1 83 ? 10.737 -5.615 -13.183 1.00 77.38 83 ALA A N 1
ATOM 624 C CA . ALA A 1 83 ? 10.144 -6.520 -14.152 1.00 77.38 83 ALA A CA 1
ATOM 625 C C . ALA A 1 83 ? 11.168 -6.902 -15.249 1.00 77.38 83 ALA A C 1
ATOM 627 O O . ALA A 1 83 ? 11.991 -6.086 -15.676 1.00 77.38 83 ALA A O 1
ATOM 628 N N . PRO A 1 84 ? 11.160 -8.153 -15.737 1.00 65.31 84 PRO A N 1
ATOM 629 C CA . PRO A 1 84 ? 12.049 -8.559 -16.820 1.00 65.31 84 PRO A CA 1
ATOM 630 C C . PRO A 1 84 ? 11.768 -7.712 -18.072 1.00 65.31 84 PRO A C 1
ATOM 632 O O . PRO A 1 84 ? 10.652 -7.700 -18.584 1.00 65.31 84 PRO A O 1
ATOM 635 N N . GLY A 1 85 ? 12.786 -6.989 -18.551 1.00 64.19 85 GLY A N 1
ATOM 636 C CA . GLY A 1 85 ? 12.680 -6.059 -19.684 1.00 64.19 85 GLY A CA 1
ATOM 637 C C . GLY A 1 85 ? 12.568 -4.571 -19.318 1.00 64.19 85 GLY A C 1
ATOM 638 O O . GLY A 1 85 ? 12.647 -3.743 -20.223 1.00 64.19 85 GLY A O 1
ATOM 639 N N . THR A 1 86 ? 12.442 -4.215 -18.031 1.00 58.09 86 THR A N 1
ATOM 640 C CA . THR A 1 86 ? 12.500 -2.817 -17.539 1.00 58.09 86 THR A CA 1
ATOM 641 C C . THR A 1 86 ? 13.819 -2.452 -16.865 1.00 58.09 86 THR A C 1
ATOM 643 O O . THR A 1 86 ? 14.008 -1.299 -16.473 1.00 58.09 86 THR A O 1
ATOM 646 N N . GLU A 1 87 ? 14.756 -3.395 -16.747 1.00 52.97 87 GLU A N 1
ATOM 647 C CA . GLU A 1 87 ? 16.135 -3.053 -16.410 1.00 52.97 87 GLU A CA 1
ATOM 648 C C . GLU A 1 87 ? 16.634 -2.048 -17.463 1.00 52.97 87 GLU A C 1
ATOM 650 O O . GLU A 1 87 ? 16.416 -2.276 -18.661 1.00 52.97 87 GLU A O 1
ATOM 655 N N . PRO A 1 88 ? 17.291 -0.935 -17.081 1.00 58.84 88 PRO A N 1
ATOM 656 C CA . PRO A 1 88 ? 18.094 -0.203 -18.037 1.00 58.84 88 PRO A CA 1
ATOM 657 C C . PRO A 1 88 ? 19.204 -1.170 -18.426 1.00 58.84 88 PRO A C 1
ATOM 659 O O . PRO A 1 88 ? 20.228 -1.234 -17.752 1.00 58.84 88 PRO A O 1
ATOM 662 N N . SER A 1 89 ? 18.956 -1.986 -19.455 1.00 59.25 89 SER A N 1
ATOM 663 C CA . SER A 1 89 ? 19.946 -2.879 -20.028 1.00 59.25 89 SER A CA 1
ATOM 664 C C . SER A 1 89 ? 21.129 -1.984 -20.327 1.00 59.25 89 SER A C 1
ATOM 666 O O . SER A 1 89 ? 21.066 -1.130 -21.219 1.00 59.25 89 SER A O 1
ATOM 668 N N . ALA A 1 90 ? 22.159 -2.081 -19.485 1.00 62.88 90 ALA A N 1
ATOM 669 C CA . ALA A 1 90 ? 23.399 -1.398 -19.735 1.00 62.88 90 ALA A CA 1
ATOM 670 C C . ALA A 1 90 ? 23.793 -1.879 -21.124 1.00 62.88 90 ALA A C 1
ATOM 672 O O . ALA A 1 90 ? 23.988 -3.081 -21.327 1.00 62.88 90 ALA A O 1
ATOM 673 N N . LEU A 1 91 ? 23.795 -0.956 -22.093 1.00 68.38 91 LEU A N 1
ATOM 674 C CA . LEU A 1 91 ? 24.233 -1.254 -23.450 1.00 68.38 91 LEU A CA 1
ATOM 675 C C . LEU A 1 91 ? 25.520 -2.078 -23.328 1.00 68.38 91 LEU A C 1
ATOM 677 O O . LEU A 1 91 ? 26.354 -1.715 -22.491 1.00 68.38 91 LEU A O 1
ATOM 681 N N . PRO A 1 92 ? 25.688 -3.175 -24.090 1.00 68.75 92 PRO A N 1
ATOM 682 C CA . PRO A 1 92 ? 26.897 -3.978 -24.008 1.00 68.75 92 PRO A CA 1
ATOM 683 C C . PRO A 1 92 ? 28.077 -3.069 -24.345 1.00 68.75 92 PRO A C 1
ATOM 685 O O . PRO A 1 92 ? 28.312 -2.717 -25.500 1.00 68.75 92 PRO A O 1
ATOM 688 N N . TRP A 1 93 ? 28.773 -2.614 -23.310 1.00 75.25 93 TRP A N 1
ATOM 689 C CA . TRP A 1 93 ? 29.877 -1.685 -23.426 1.00 75.25 93 TRP A CA 1
ATOM 690 C C . TRP A 1 93 ? 31.138 -2.451 -23.056 1.00 75.25 93 TRP A C 1
ATOM 692 O O . TRP A 1 93 ? 31.225 -3.087 -22.007 1.00 75.25 93 TRP A O 1
ATOM 702 N N . SER A 1 94 ? 32.110 -2.426 -23.960 1.00 79.56 94 SER A N 1
ATOM 703 C CA . SER A 1 94 ? 33.436 -2.975 -23.709 1.00 79.56 94 SER A CA 1
ATOM 704 C C . SER A 1 94 ? 34.354 -1.807 -23.348 1.00 79.56 94 SER A C 1
ATOM 706 O O . SER A 1 94 ? 34.715 -1.053 -24.258 1.00 79.56 94 SER A O 1
ATOM 708 N N . PRO A 1 95 ? 34.724 -1.598 -22.067 1.00 78.44 95 PRO A N 1
ATOM 709 C CA . PRO A 1 95 ? 35.683 -0.562 -21.705 1.00 78.44 95 PRO A CA 1
ATOM 710 C C . PRO A 1 95 ? 36.985 -0.737 -22.477 1.00 78.44 95 PRO A C 1
ATOM 712 O O . PRO A 1 95 ? 37.578 -1.816 -22.473 1.00 78.44 95 PRO A O 1
ATOM 715 N N . ALA A 1 96 ? 37.470 0.339 -23.094 1.00 79.00 96 ALA A N 1
ATOM 716 C CA . ALA A 1 96 ? 38.873 0.390 -23.471 1.00 79.00 96 ALA A CA 1
ATOM 717 C C . ALA A 1 96 ? 39.719 0.470 -22.184 1.00 79.00 96 ALA A C 1
ATOM 719 O O . ALA A 1 96 ? 39.333 1.188 -21.254 1.00 79.00 96 ALA A O 1
ATOM 720 N N . PRO A 1 97 ? 40.856 -0.243 -22.098 1.00 78.81 97 PRO A N 1
ATOM 721 C CA . PRO A 1 97 ? 41.719 -0.180 -20.926 1.00 78.81 97 PRO A CA 1
ATOM 722 C C . PRO A 1 97 ? 42.199 1.261 -20.700 1.00 78.81 97 PRO A C 1
ATOM 724 O O . PRO A 1 97 ? 42.770 1.882 -2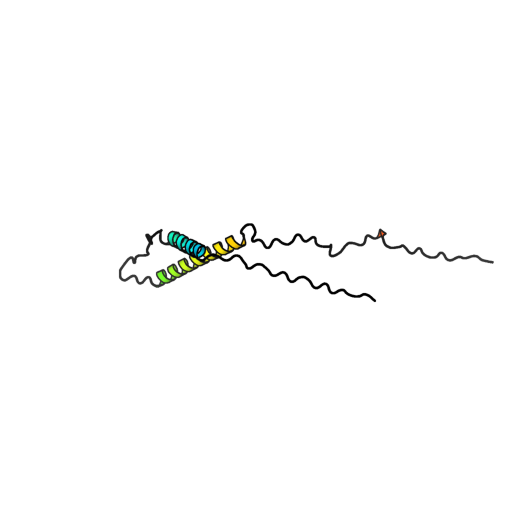1.595 1.00 78.81 97 PRO A O 1
ATOM 727 N N . VAL A 1 98 ? 41.957 1.789 -19.494 1.00 80.00 98 VAL A N 1
ATOM 728 C CA . VAL A 1 98 ? 42.305 3.172 -19.102 1.00 80.00 98 VAL A CA 1
ATOM 729 C C . VAL A 1 98 ? 43.823 3.391 -19.094 1.00 80.00 98 VAL A C 1
ATOM 731 O O . VAL A 1 98 ? 44.295 4.491 -19.371 1.00 80.00 98 VAL A O 1
ATOM 734 N N . ALA A 1 99 ? 44.588 2.334 -18.826 1.00 80.69 99 ALA A N 1
ATOM 735 C CA . ALA A 1 99 ? 46.033 2.306 -18.970 1.00 80.69 99 ALA A CA 1
ATOM 736 C C . ALA A 1 99 ? 46.477 0.903 -19.396 1.00 80.69 99 ALA A C 1
ATOM 738 O O . ALA A 1 99 ? 45.955 -0.100 -18.908 1.00 80.69 99 ALA A O 1
ATOM 739 N N . VAL A 1 100 ? 47.456 0.847 -20.296 1.00 79.75 100 VAL A N 1
ATOM 740 C CA . VAL A 1 100 ? 48.191 -0.370 -20.649 1.00 79.75 100 VAL A CA 1
ATOM 741 C C . VAL A 1 100 ? 49.624 -0.161 -20.180 1.00 79.75 100 VAL A C 1
ATOM 743 O O . VAL A 1 100 ? 50.203 0.897 -20.434 1.00 79.75 100 VAL A O 1
ATOM 746 N N . TRP A 1 101 ? 50.187 -1.137 -19.470 1.00 77.12 101 TRP A N 1
ATOM 747 C CA . TRP A 1 101 ? 51.597 -1.093 -19.093 1.00 77.12 101 TRP A CA 1
ATOM 748 C C . TRP A 1 101 ? 52.457 -1.148 -20.358 1.00 77.12 101 TRP A C 1
ATOM 750 O O . TRP A 1 101 ? 52.308 -2.056 -21.173 1.00 77.12 101 TRP A O 1
ATOM 760 N N . ALA A 1 102 ? 53.342 -0.167 -20.531 1.00 74.00 102 ALA A N 1
ATOM 761 C CA . ALA A 1 102 ? 54.344 -0.219 -21.584 1.00 74.00 102 ALA A CA 1
ATOM 762 C C . ALA A 1 102 ? 55.387 -1.272 -21.199 1.00 74.00 102 ALA A C 1
ATOM 764 O O . ALA A 1 102 ? 56.112 -1.096 -20.220 1.00 74.00 102 ALA A 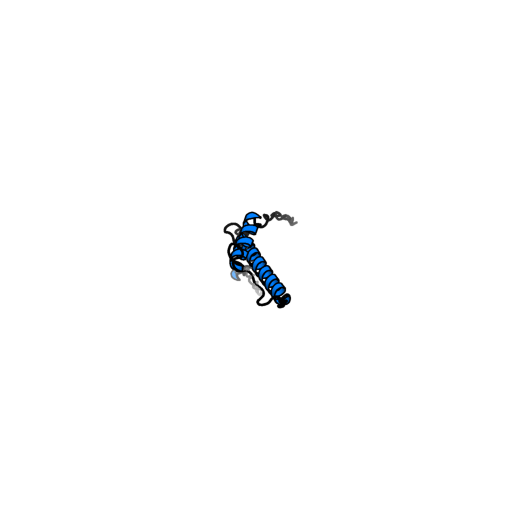O 1
ATOM 765 N N . ASP A 1 103 ? 55.435 -2.370 -21.947 1.00 71.56 103 ASP A N 1
ATOM 766 C CA . ASP A 1 103 ? 56.448 -3.397 -21.749 1.00 71.56 103 ASP A CA 1
ATOM 767 C C . ASP A 1 103 ? 57.825 -2.835 -22.147 1.00 71.56 103 ASP A C 1
ATOM 769 O O . ASP A 1 103 ? 57.991 -2.246 -23.224 1.00 71.56 103 ASP A O 1
ATOM 773 N N . ALA A 1 104 ? 58.819 -2.985 -21.269 1.00 60.25 104 ALA A N 1
ATOM 774 C CA . ALA A 1 104 ? 60.123 -2.319 -21.381 1.00 60.25 104 ALA A CA 1
ATOM 775 C C . ALA A 1 104 ? 60.925 -2.738 -22.632 1.00 60.25 104 ALA A C 1
ATOM 777 O O . ALA A 1 104 ? 61.884 -2.067 -23.011 1.00 60.25 104 ALA A O 1
ATOM 778 N N . ALA A 1 105 ? 60.506 -3.806 -23.315 1.00 60.72 105 ALA A N 1
ATOM 779 C CA . ALA A 1 105 ? 61.108 -4.293 -24.553 1.00 60.72 105 ALA A CA 1
ATOM 780 C C . ALA A 1 105 ? 60.866 -3.393 -25.786 1.00 60.72 105 ALA A C 1
ATOM 782 O O . ALA A 1 105 ? 61.512 -3.600 -26.810 1.00 60.72 105 ALA A O 1
ATOM 783 N N . SER A 1 106 ? 59.967 -2.399 -25.717 1.00 57.94 106 SER A N 1
ATOM 784 C CA . SER A 1 106 ? 59.695 -1.484 -26.846 1.00 57.94 106 SER A CA 1
ATOM 785 C C . SER A 1 106 ? 60.505 -0.180 -26.830 1.00 57.94 106 SER A C 1
ATOM 787 O O . SER A 1 106 ? 60.327 0.657 -27.716 1.00 57.94 106 SER A O 1
ATOM 789 N N . ALA A 1 107 ? 61.396 0.027 -25.856 1.00 56.62 107 ALA A N 1
ATOM 790 C CA . ALA A 1 107 ? 62.298 1.175 -25.882 1.00 56.62 107 ALA A CA 1
ATOM 791 C C . ALA A 1 107 ? 63.466 0.900 -26.853 1.00 56.62 107 ALA A C 1
ATOM 793 O O . ALA A 1 107 ? 64.206 -0.063 -26.639 1.00 56.62 107 ALA A O 1
ATOM 794 N N . PRO A 1 108 ? 63.686 1.716 -27.905 1.00 56.22 108 PRO A N 1
ATOM 795 C CA . PRO A 1 108 ? 64.890 1.591 -28.714 1.00 56.22 108 PRO A CA 1
ATOM 796 C C . PRO A 1 108 ? 66.097 1.946 -27.839 1.00 56.22 108 PRO A C 1
ATOM 798 O O . PRO A 1 108 ? 66.276 3.092 -27.427 1.00 56.22 108 PRO A O 1
ATOM 801 N N . VAL A 1 109 ? 66.912 0.941 -27.523 1.00 58.06 109 VAL A N 1
ATOM 802 C CA . VAL A 1 109 ? 68.169 1.120 -26.795 1.00 58.06 109 VAL A CA 1
ATOM 803 C C . VAL A 1 109 ? 69.138 1.863 -27.716 1.00 58.06 109 VAL A C 1
ATOM 805 O O . VAL A 1 109 ? 69.715 1.275 -28.628 1.00 58.06 109 VAL A O 1
ATOM 808 N N . SER A 1 110 ? 69.319 3.167 -27.496 1.00 60.31 110 SER A N 1
ATOM 809 C CA . SER A 1 110 ? 70.440 3.905 -28.089 1.00 60.31 110 SER A CA 1
ATOM 810 C C . SER A 1 110 ? 71.746 3.376 -27.497 1.00 60.31 110 SER A C 1
ATOM 812 O O . SER A 1 110 ? 72.051 3.618 -26.330 1.00 60.31 110 SER A O 1
ATOM 814 N N . ALA A 1 111 ? 72.510 2.636 -28.300 1.00 51.28 111 ALA A N 1
ATOM 815 C CA . ALA A 1 111 ? 73.848 2.172 -27.945 1.00 51.28 111 ALA A CA 1
ATOM 816 C C . ALA A 1 111 ? 74.839 3.357 -27.850 1.00 51.28 111 ALA A C 1
ATOM 818 O O . ALA A 1 111 ? 74.730 4.302 -28.639 1.00 51.28 111 ALA A O 1
ATOM 819 N N . PRO A 1 112 ? 75.818 3.336 -26.924 1.00 49.22 112 PRO A N 1
ATOM 820 C CA . PRO A 1 112 ? 76.775 4.426 -26.781 1.00 49.22 112 PRO A CA 1
ATOM 821 C C . PRO A 1 112 ? 77.839 4.371 -27.887 1.00 49.22 112 PRO A C 1
ATOM 823 O O . PRO A 1 112 ? 78.375 3.310 -28.209 1.00 49.22 112 PRO A O 1
ATOM 826 N N . ALA A 1 113 ? 78.169 5.536 -28.448 1.00 54.66 113 ALA A N 1
ATOM 827 C CA . ALA A 1 113 ? 79.236 5.711 -29.428 1.00 54.66 113 ALA A CA 1
ATOM 828 C C . ALA A 1 113 ? 80.603 5.343 -28.820 1.00 54.66 113 ALA A C 1
ATOM 830 O O . ALA A 1 113 ? 81.033 5.942 -27.834 1.00 54.66 113 ALA A O 1
ATOM 831 N N . HIS A 1 114 ? 81.298 4.363 -29.405 1.00 48.03 114 HIS A N 1
ATOM 832 C CA . HIS A 1 114 ? 82.705 4.109 -29.098 1.00 48.03 114 HIS A CA 1
ATOM 833 C C . HIS A 1 114 ? 83.576 5.230 -29.676 1.00 48.03 114 HIS A C 1
ATOM 835 O O . HIS A 1 114 ? 83.550 5.499 -30.877 1.00 48.03 114 HIS A O 1
ATOM 841 N N . ALA A 1 115 ? 84.350 5.875 -28.801 1.00 52.31 115 ALA A N 1
ATOM 842 C CA . ALA A 1 115 ? 85.400 6.813 -29.163 1.00 52.31 115 ALA A CA 1
ATOM 843 C C . ALA A 1 115 ? 86.531 6.068 -29.890 1.00 52.31 115 ALA A C 1
ATOM 845 O O . ALA A 1 115 ? 87.113 5.127 -29.351 1.00 52.31 115 ALA A O 1
ATOM 846 N N . ALA A 1 116 ? 86.831 6.487 -31.118 1.00 44.34 116 ALA A N 1
ATOM 847 C CA . ALA A 1 116 ? 87.979 6.003 -31.868 1.00 44.34 116 ALA A CA 1
ATOM 848 C C . ALA A 1 116 ? 89.245 6.739 -31.405 1.00 44.34 116 ALA A C 1
ATOM 850 O O . ALA A 1 116 ? 89.387 7.941 -31.623 1.00 44.34 116 ALA A O 1
ATOM 851 N N . THR A 1 117 ? 90.170 5.998 -30.798 1.00 44.09 117 THR A N 1
ATOM 852 C CA . THR A 1 117 ? 91.562 6.412 -30.602 1.00 44.09 117 THR A CA 1
ATOM 853 C C . THR A 1 117 ? 92.412 5.706 -31.656 1.00 44.09 117 THR A C 1
ATOM 855 O O . THR A 1 117 ? 92.444 4.477 -31.682 1.00 44.09 117 THR A O 1
ATOM 858 N N . ALA A 1 118 ? 93.127 6.457 -32.494 1.00 37.56 118 ALA A N 1
ATOM 859 C CA . ALA A 1 118 ? 94.283 5.950 -33.230 1.00 37.56 118 ALA A CA 1
ATOM 860 C C . ALA A 1 118 ? 95.357 7.044 -33.294 1.00 37.56 118 ALA A C 1
ATOM 862 O O . ALA A 1 118 ? 95.117 8.143 -33.791 1.00 37.56 118 ALA A O 1
ATOM 863 N N . ALA A 1 119 ? 96.506 6.714 -32.706 1.00 39.59 119 ALA A N 1
ATOM 864 C CA . ALA A 1 119 ? 97.740 7.481 -32.676 1.00 39.59 119 ALA A CA 1
ATOM 865 C C . ALA A 1 119 ? 98.455 7.465 -34.040 1.00 39.59 119 ALA A C 1
ATOM 867 O O . ALA A 1 119 ? 98.273 6.527 -34.820 1.00 39.59 119 ALA A O 1
ATOM 868 N N . ALA A 1 120 ? 99.268 8.497 -34.282 1.00 46.25 120 ALA A N 1
ATOM 869 C CA . ALA A 1 120 ? 100.254 8.586 -35.359 1.00 46.25 120 ALA A CA 1
ATOM 870 C C . ALA A 1 120 ? 101.656 8.284 -34.816 1.00 46.25 120 ALA A C 1
ATOM 872 O O . ALA A 1 120 ? 101.896 8.622 -33.632 1.00 46.25 120 ALA A O 1
#

Radius of gyration: 35.99 Å; chains: 1; bounding box: 120×30×65 Å

Secondary structure (DSSP, 8-state):
-------------PPPPPPPPHHHHHHHHHHHHHHHH-TTS------SSTT---HHHHHHHHHHHHHHHHHHHHHHHHHHHTSTT-S-------PPPS-----GGGS---PPPPP-----

Foldseek 3Di:
DDDPPPDDDDDDDDDDADDDDPVNLVVLLLVLVCVVQNNVSVRDDDDPDPPPPVVVVVVVVVVVSVVSSVVSVVVVSVCSCPPVPNPPPPPPDDDDPPDDDDDPVPDPDDDDDDDDDDDD